Protein AF-A0A378C4H7-F1 (afdb_monomer)

Mean predicted aligned error: 3.62 Å

Sequence (59 aa):
MLRYELTPNNAGFILWGDSEALNELHELIHYIVDESPLIKVKDGFMLSLAYDIRKSTGR

Secondary structure (DSSP, 8-state):
--EEEEPGGG--EEEE--HHHHHHHHHHHHHHHHH-TT---TTSHHHHHHHHHHHHHT-

InterPro domains:
  IPR054199 Protein of unknown function DUF6904 [PF21845] (2-56)

Nearest PDB structures (foldseek):
  4arv-assembly2_B  TM=3.249E-01  e=4.939E+00  Yersinia kristensenii

Organism: Klebsiella pneumoniae (NCBI:txid573)

Structure (mmCIF, N/CA/C/O backbone):
data_AF-A0A378C4H7-F1
#
_entry.id   AF-A0A378C4H7-F1
#
loop_
_atom_site.group_PDB
_atom_site.id
_atom_site.type_symbol
_atom_site.label_atom_id
_atom_site.label_alt_id
_atom_site.label_comp_id
_atom_site.label_asym_id
_atom_site.label_entity_id
_atom_site.label_seq_id
_atom_site.pdbx_PDB_ins_code
_atom_site.Cartn_x
_atom_site.Cartn_y
_atom_site.Cartn_z
_atom_site.occupancy
_atom_site.B_iso_or_equiv
_atom_site.auth_seq_id
_atom_site.auth_comp_id
_atom_site.auth_asym_id
_atom_site.auth_atom_id
_atom_site.pdbx_PDB_model_num
ATOM 1 N N . MET A 1 1 ? 12.647 7.191 0.728 1.00 85.12 1 MET A N 1
ATOM 2 C CA . MET A 1 1 ? 11.694 8.220 0.216 1.00 85.12 1 MET A CA 1
ATOM 3 C C . MET A 1 1 ? 10.746 7.609 -0.803 1.00 85.12 1 MET A C 1
ATOM 5 O O . MET A 1 1 ? 11.204 7.104 -1.825 1.00 85.12 1 MET A O 1
ATOM 9 N N . LEU A 1 2 ? 9.444 7.675 -0.522 1.00 93.25 2 LEU A N 1
ATOM 10 C CA . LEU A 1 2 ? 8.388 7.111 -1.360 1.00 93.25 2 LEU A CA 1
ATOM 11 C C . LEU A 1 2 ? 8.190 7.917 -2.654 1.00 93.25 2 LEU A C 1
ATOM 13 O O . LEU A 1 2 ? 8.199 9.149 -2.631 1.00 93.25 2 LEU A O 1
ATOM 17 N N . ARG A 1 3 ? 8.010 7.227 -3.781 1.00 95.44 3 ARG A N 1
ATOM 18 C CA . ARG A 1 3 ? 7.750 7.808 -5.104 1.00 95.44 3 ARG A CA 1
ATOM 19 C C . ARG A 1 3 ? 6.552 7.129 -5.757 1.00 95.44 3 ARG A C 1
ATOM 21 O O . ARG A 1 3 ? 6.268 5.967 -5.472 1.00 95.44 3 ARG A O 1
ATOM 28 N N . TYR A 1 4 ? 5.879 7.858 -6.643 1.00 95.00 4 TYR A N 1
ATOM 29 C CA . TYR A 1 4 ? 4.794 7.319 -7.451 1.00 95.00 4 TYR A CA 1
ATOM 30 C C . TYR A 1 4 ? 4.805 7.895 -8.870 1.00 95.00 4 TYR A C 1
ATOM 32 O O . TYR A 1 4 ? 5.287 9.006 -9.095 1.00 95.00 4 TYR A O 1
ATOM 40 N N . GLU A 1 5 ? 4.235 7.145 -9.807 1.00 96.19 5 GLU A N 1
ATOM 41 C CA . GLU A 1 5 ? 4.000 7.562 -11.189 1.00 96.19 5 GLU A CA 1
ATOM 42 C C . GLU A 1 5 ? 2.678 6.977 -11.687 1.00 96.19 5 GLU A C 1
ATOM 44 O O . GLU A 1 5 ? 2.342 5.831 -11.389 1.00 96.19 5 GLU A O 1
ATOM 49 N N . LEU A 1 6 ? 1.911 7.762 -12.443 1.00 96.06 6 LEU A N 1
ATOM 50 C CA . LEU A 1 6 ? 0.699 7.274 -13.094 1.00 96.06 6 LEU A CA 1
ATOM 51 C C . LEU A 1 6 ? 1.065 6.542 -14.380 1.00 96.06 6 LEU A C 1
ATOM 53 O O . LEU A 1 6 ? 1.831 7.042 -15.200 1.00 96.06 6 LEU A O 1
ATOM 57 N N . THR A 1 7 ? 0.476 5.371 -14.579 1.00 95.69 7 THR A N 1
ATOM 58 C CA . THR A 1 7 ? 0.677 4.618 -15.819 1.00 95.69 7 THR A CA 1
ATOM 59 C C . THR A 1 7 ? -0.133 5.230 -16.972 1.00 95.69 7 THR A C 1
ATOM 61 O O . THR A 1 7 ? -1.192 5.827 -16.737 1.00 95.69 7 THR A O 1
ATOM 64 N N . PRO A 1 8 ? 0.319 5.086 -18.233 1.00 96.00 8 PRO A N 1
ATOM 65 C CA . PRO A 1 8 ? -0.434 5.555 -19.392 1.00 96.00 8 PRO A CA 1
ATOM 66 C C . PRO A 1 8 ? -1.858 4.988 -19.441 1.00 96.00 8 PRO A C 1
ATOM 68 O O . PRO A 1 8 ? -2.126 3.885 -18.965 1.00 96.00 8 PRO A O 1
ATOM 71 N N . ASN A 1 9 ? -2.774 5.727 -20.073 1.00 94.31 9 ASN A N 1
ATOM 72 C CA . ASN A 1 9 ? -4.173 5.322 -20.267 1.00 94.31 9 ASN A CA 1
ATOM 73 C C . ASN A 1 9 ? -4.952 5.037 -18.965 1.00 94.31 9 ASN A C 1
ATOM 75 O O . ASN A 1 9 ? -5.923 4.285 -18.993 1.00 94.31 9 ASN A O 1
ATOM 79 N N . ASN A 1 10 ? -4.551 5.636 -17.836 1.00 90.25 10 ASN A N 1
ATOM 80 C CA . ASN A 1 10 ? -5.177 5.439 -16.521 1.00 90.25 10 ASN A CA 1
ATOM 81 C C . ASN A 1 10 ? -5.209 3.966 -16.070 1.00 90.25 10 ASN A C 1
ATOM 83 O O . ASN A 1 10 ? -6.128 3.554 -15.365 1.00 90.25 10 ASN A O 1
ATOM 87 N N . ALA A 1 11 ? -4.210 3.167 -16.456 1.00 93.62 11 ALA A N 1
ATOM 88 C CA . ALA A 1 11 ? -4.141 1.747 -16.104 1.00 93.62 11 ALA A CA 1
ATOM 89 C C . ALA A 1 11 ? -3.754 1.482 -14.630 1.00 93.62 11 ALA A C 1
ATOM 91 O O . ALA A 1 11 ? -3.645 0.329 -14.219 1.00 93.62 11 ALA A O 1
ATOM 92 N N . GLY A 1 12 ? -3.564 2.534 -13.827 1.00 91.44 12 GLY A N 1
ATOM 93 C CA . GLY A 1 12 ? -3.137 2.459 -12.432 1.00 91.44 12 GLY A CA 1
ATOM 94 C C . GLY A 1 12 ? -1.924 3.342 -12.156 1.00 91.44 12 GLY A C 1
ATOM 95 O O . GLY A 1 12 ? -1.659 4.309 -12.878 1.00 91.44 12 GLY A O 1
ATOM 96 N N . PHE A 1 13 ? -1.172 2.992 -11.118 1.00 93.12 13 PHE A N 1
ATOM 97 C CA . PHE A 1 13 ? 0.021 3.713 -10.691 1.00 93.12 13 PHE A CA 1
ATOM 98 C C . PHE A 1 13 ? 1.140 2.741 -10.315 1.00 93.12 13 PHE A C 1
ATOM 100 O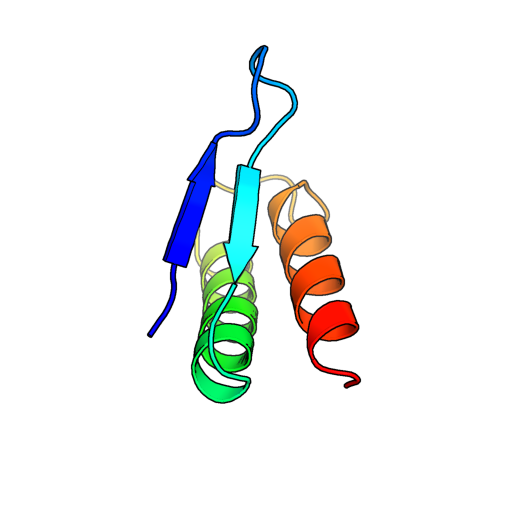 O . PHE A 1 13 ? 0.892 1.611 -9.899 1.00 93.12 13 PHE A O 1
ATOM 107 N N . ILE A 1 14 ? 2.376 3.199 -10.466 1.00 93.56 14 ILE A N 1
ATOM 108 C CA . ILE A 1 14 ? 3.575 2.547 -9.951 1.00 93.56 14 ILE A CA 1
ATOM 109 C C . ILE A 1 14 ? 3.942 3.273 -8.663 1.00 93.56 14 ILE A C 1
ATOM 111 O O . ILE A 1 14 ? 3.933 4.502 -8.624 1.00 93.56 14 ILE A O 1
ATOM 115 N N . LEU A 1 15 ? 4.263 2.522 -7.615 1.00 94.12 15 LEU A N 1
ATOM 116 C CA . LEU A 1 15 ? 4.694 3.049 -6.327 1.00 94.12 15 LEU A CA 1
ATOM 117 C C . LEU A 1 15 ? 5.959 2.313 -5.884 1.00 94.12 15 LEU A C 1
ATOM 119 O O . LEU A 1 15 ? 6.010 1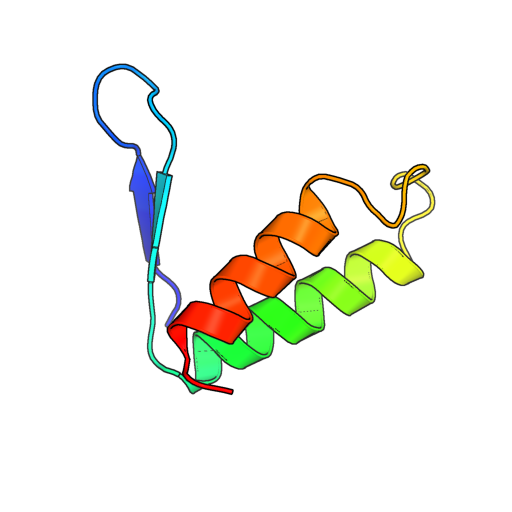.086 -5.943 1.00 94.12 15 LEU A O 1
ATOM 123 N N . TRP A 1 16 ? 6.997 3.056 -5.501 1.00 94.69 16 TRP A N 1
ATOM 124 C CA . TRP A 1 16 ? 8.297 2.480 -5.153 1.00 94.69 16 TRP A CA 1
ATOM 125 C C . TRP A 1 16 ? 9.078 3.352 -4.170 1.00 94.69 16 TRP A C 1
ATOM 127 O O . TRP A 1 16 ? 8.829 4.547 -4.013 1.00 94.69 16 TRP A O 1
ATOM 137 N N . GLY A 1 17 ? 10.056 2.744 -3.512 1.00 93.88 17 GLY A N 1
ATOM 138 C CA . GLY A 1 17 ? 10.914 3.379 -2.523 1.00 93.88 17 GLY A CA 1
ATOM 139 C C . GLY A 1 17 ? 11.974 2.400 -2.031 1.00 93.88 17 GLY A C 1
ATOM 140 O O . GLY A 1 17 ? 12.050 1.266 -2.503 1.00 93.88 17 GLY A O 1
ATOM 141 N N . ASP A 1 18 ? 12.797 2.848 -1.090 1.00 94.44 18 ASP A N 1
ATOM 142 C CA . ASP A 1 18 ? 13.622 1.943 -0.288 1.00 94.44 18 ASP A CA 1
ATOM 143 C C . ASP A 1 18 ? 12.742 1.040 0.600 1.00 94.44 18 ASP A C 1
ATOM 145 O O . ASP A 1 18 ? 11.560 1.311 0.828 1.00 94.44 18 ASP A O 1
ATOM 149 N N . SER A 1 19 ? 13.315 -0.065 1.086 1.00 92.12 19 SER A N 1
ATOM 150 C CA . SER A 1 19 ? 12.575 -1.053 1.880 1.00 92.12 19 SER A CA 1
ATOM 151 C C . SER A 1 19 ? 11.989 -0.473 3.168 1.00 92.12 19 SER A C 1
ATOM 153 O O . SER A 1 19 ? 10.962 -0.957 3.632 1.00 92.12 19 SER A O 1
ATOM 155 N N . GLU A 1 20 ? 12.631 0.545 3.744 1.00 93.56 20 GLU A N 1
ATOM 156 C CA . GLU A 1 20 ? 12.151 1.235 4.944 1.00 93.56 20 GLU A CA 1
ATOM 157 C C . GLU A 1 20 ? 10.876 2.028 4.639 1.00 93.56 20 GLU A C 1
ATOM 159 O O . GLU A 1 20 ? 9.850 1.778 5.264 1.0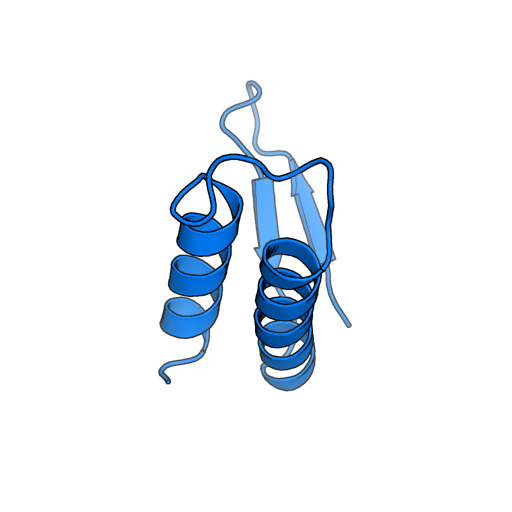0 93.56 20 GLU A O 1
ATOM 164 N N . ALA A 1 21 ? 10.877 2.863 3.595 1.00 94.69 21 ALA A N 1
ATOM 165 C CA . ALA A 1 21 ? 9.694 3.617 3.179 1.00 94.69 21 ALA A CA 1
ATOM 166 C C . ALA A 1 21 ? 8.517 2.713 2.777 1.00 94.69 21 ALA A C 1
ATOM 168 O O . ALA A 1 21 ? 7.359 3.053 3.018 1.00 94.69 21 ALA A O 1
ATOM 169 N N . LEU A 1 22 ? 8.788 1.561 2.156 1.00 94.44 22 LEU A N 1
ATOM 170 C CA . LEU A 1 22 ? 7.743 0.586 1.834 1.00 94.44 22 LEU A CA 1
ATOM 171 C C . LEU A 1 22 ? 7.189 -0.096 3.095 1.00 94.44 22 LEU A C 1
ATOM 173 O O . LEU A 1 22 ? 5.983 -0.322 3.183 1.00 94.44 22 LEU A O 1
ATOM 177 N N . ASN A 1 23 ? 8.034 -0.375 4.090 1.00 94.19 23 ASN A N 1
ATOM 178 C CA . ASN A 1 23 ? 7.592 -0.916 5.375 1.00 94.19 23 ASN A CA 1
ATOM 179 C C . ASN A 1 23 ? 6.736 0.096 6.154 1.00 94.19 23 ASN A C 1
ATOM 181 O O . ASN A 1 23 ? 5.663 -0.257 6.635 1.00 94.19 23 ASN A O 1
ATOM 185 N N . GLU A 1 24 ? 7.163 1.359 6.215 1.00 94.94 24 GLU A N 1
ATOM 186 C CA . GLU A 1 24 ? 6.387 2.445 6.826 1.00 94.94 24 GLU A CA 1
ATOM 187 C C . GLU A 1 24 ? 5.016 2.609 6.158 1.00 94.94 24 GLU A C 1
ATOM 189 O O . GLU A 1 24 ? 4.004 2.761 6.841 1.00 94.94 24 GLU A O 1
ATOM 194 N N . LEU A 1 25 ? 4.949 2.531 4.823 1.00 95.12 25 LEU A N 1
ATOM 195 C CA . LEU A 1 25 ? 3.677 2.613 4.108 1.00 95.12 25 LEU A CA 1
ATOM 196 C C . LEU A 1 25 ? 2.758 1.429 4.431 1.00 95.12 25 LEU A C 1
ATOM 198 O O . LEU A 1 25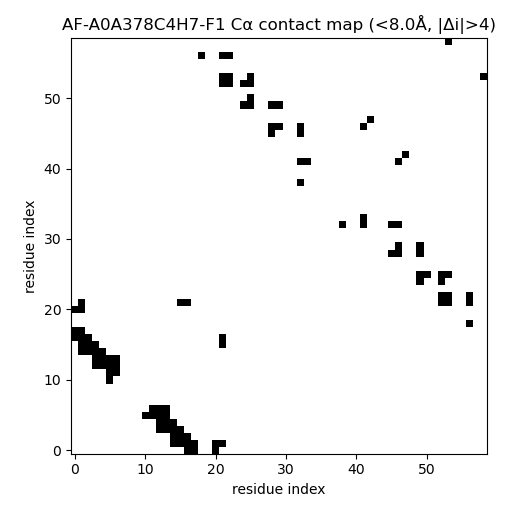 ? 1.558 1.623 4.618 1.00 95.12 25 LEU A O 1
ATOM 202 N N . HIS A 1 26 ? 3.304 0.214 4.500 1.00 95.12 26 HIS A N 1
ATOM 203 C CA . HIS A 1 26 ? 2.545 -0.969 4.902 1.00 95.12 26 HIS A CA 1
ATOM 204 C C . HIS A 1 26 ? 1.924 -0.788 6.297 1.00 95.12 26 HIS A C 1
ATOM 206 O O . HIS A 1 26 ? 0.726 -1.011 6.476 1.00 95.12 26 HIS A O 1
ATOM 212 N N . GLU A 1 27 ? 2.713 -0.337 7.274 1.00 95.69 27 GLU A N 1
ATOM 213 C CA . GLU A 1 27 ? 2.240 -0.071 8.639 1.00 95.69 27 GLU A CA 1
ATOM 214 C C . GLU A 1 27 ? 1.194 1.050 8.680 1.00 95.69 27 GLU A C 1
ATOM 216 O O . GLU A 1 27 ? 0.158 0.907 9.333 1.00 95.69 27 GLU A O 1
ATOM 221 N N . LEU A 1 28 ? 1.410 2.128 7.923 1.00 95.75 28 LEU A N 1
ATOM 222 C CA . LEU A 1 28 ? 0.464 3.235 7.816 1.00 95.75 28 LEU A CA 1
ATOM 223 C C . LEU A 1 28 ? -0.887 2.785 7.249 1.00 95.75 28 LEU A C 1
ATOM 225 O O . LEU A 1 28 ? -1.929 3.216 7.741 1.00 95.75 28 LEU A O 1
ATOM 229 N N . ILE A 1 29 ? -0.896 1.920 6.231 1.00 94.94 29 ILE A N 1
ATOM 230 C CA . ILE A 1 29 ? -2.142 1.394 5.661 1.00 94.94 29 ILE A CA 1
ATOM 231 C C . ILE A 1 29 ? -2.915 0.594 6.710 1.00 94.94 29 ILE A C 1
ATOM 233 O O . ILE A 1 29 ? -4.119 0.805 6.851 1.00 94.94 29 ILE A O 1
ATOM 237 N N . HIS A 1 30 ? -2.242 -0.280 7.463 1.00 94.81 30 HIS A N 1
ATOM 238 C CA . HIS A 1 30 ? -2.880 -1.028 8.547 1.00 94.81 30 HIS A CA 1
ATOM 239 C C . HIS A 1 30 ? -3.469 -0.097 9.609 1.00 94.81 30 HIS A C 1
ATOM 241 O O . HIS A 1 30 ? -4.645 -0.226 9.944 1.00 94.81 30 HIS A O 1
ATOM 247 N N . TYR A 1 31 ? -2.698 0.899 10.050 1.00 95.81 31 TYR A N 1
ATOM 248 C CA . TYR A 1 31 ? -3.173 1.909 10.992 1.00 95.81 31 TYR A CA 1
ATOM 249 C C . TYR A 1 31 ? -4.427 2.638 10.482 1.00 95.81 31 TYR A C 1
ATOM 251 O O . TYR A 1 31 ? -5.419 2.756 11.198 1.00 95.81 31 TYR A O 1
ATOM 259 N N . ILE A 1 32 ? -4.428 3.083 9.221 1.00 94.38 32 ILE A N 1
ATOM 260 C CA . ILE A 1 32 ? -5.580 3.764 8.616 1.00 94.38 32 ILE A CA 1
ATOM 261 C C . ILE A 1 32 ? -6.795 2.832 8.527 1.00 94.38 32 ILE A C 1
ATOM 263 O O . ILE A 1 32 ? -7.910 3.270 8.803 1.00 94.38 32 ILE A O 1
ATOM 267 N N . VAL A 1 33 ? -6.615 1.570 8.129 1.00 93.38 33 VAL A N 1
ATOM 268 C CA . VAL A 1 33 ? -7.712 0.590 8.041 1.00 93.38 33 VAL A CA 1
ATOM 269 C C . VAL A 1 33 ? -8.343 0.330 9.407 1.00 93.38 33 VAL A C 1
ATOM 271 O O . VAL A 1 33 ? -9.565 0.187 9.493 1.00 93.38 33 VAL A O 1
ATOM 274 N N . ASP A 1 34 ? -7.535 0.278 10.463 1.00 93.25 34 ASP A N 1
ATOM 275 C CA . ASP A 1 34 ? -8.025 -0.008 11.806 1.00 93.25 34 ASP A CA 1
ATOM 276 C C . ASP A 1 34 ? -8.729 1.185 12.452 1.00 93.25 34 ASP A C 1
ATOM 2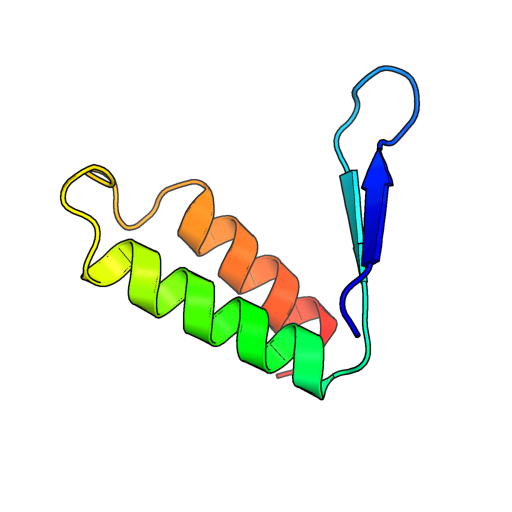78 O O . ASP A 1 34 ? -9.804 1.002 13.031 1.00 93.25 34 ASP A O 1
ATOM 282 N N . GLU A 1 35 ? -8.178 2.389 12.288 1.00 95.06 35 GLU A N 1
ATOM 283 C CA . GLU A 1 35 ? -8.641 3.592 12.988 1.00 95.06 35 GLU A CA 1
ATOM 284 C C . GLU A 1 35 ? -9.650 4.434 12.191 1.00 95.06 35 GLU A C 1
ATOM 286 O O . GLU A 1 35 ? -10.382 5.243 12.765 1.00 95.06 35 GLU A O 1
ATOM 291 N N . SER A 1 36 ? -9.711 4.295 10.862 1.00 91.75 36 SER A N 1
ATOM 292 C CA . SER A 1 36 ? -10.551 5.175 10.044 1.00 91.75 36 SER A CA 1
ATOM 293 C C . SER A 1 36 ? -12.039 4.821 10.151 1.00 91.75 36 SER A C 1
ATOM 295 O O . SER A 1 36 ? -12.455 3.755 9.691 1.00 91.75 36 SER A O 1
ATOM 297 N N . PRO A 1 37 ? -12.906 5.749 10.603 1.00 91.94 37 PRO A N 1
ATOM 298 C CA . PRO A 1 37 ? -14.354 5.524 10.636 1.00 91.94 37 PRO A CA 1
ATOM 299 C C . PRO A 1 37 ? -14.986 5.502 9.233 1.00 91.94 37 PRO A C 1
ATOM 301 O O . PRO A 1 37 ? -16.163 5.171 9.077 1.00 91.94 37 PRO A O 1
ATOM 304 N N . LEU A 1 38 ? -14.226 5.888 8.202 1.00 92.12 38 LEU A N 1
ATOM 305 C CA . LEU A 1 38 ? -14.677 5.923 6.811 1.00 92.12 38 LEU A CA 1
ATOM 306 C C . LEU A 1 38 ? -14.457 4.584 6.097 1.00 92.12 38 LEU A C 1
ATOM 308 O O . LEU A 1 38 ? -15.171 4.274 5.140 1.00 92.12 38 LEU A O 1
ATOM 312 N N . ILE A 1 39 ? -13.500 3.775 6.560 1.00 88.44 39 ILE A N 1
ATOM 313 C CA . ILE A 1 39 ? -13.208 2.461 5.986 1.00 88.44 39 ILE A CA 1
ATOM 314 C C . ILE A 1 39 ? -14.141 1.436 6.629 1.00 88.44 39 ILE A C 1
ATOM 316 O O . ILE A 1 39 ? -13.888 0.895 7.699 1.00 88.44 39 ILE A O 1
ATOM 320 N N . LYS A 1 40 ? -15.262 1.172 5.954 1.00 86.00 40 LYS A N 1
ATOM 321 C CA . LYS A 1 40 ? -16.265 0.196 6.416 1.00 86.00 40 LYS A CA 1
ATOM 322 C C . LYS A 1 40 ? -15.918 -1.246 6.049 1.00 86.00 40 LYS A C 1
ATOM 324 O O . LYS A 1 40 ? -16.349 -2.169 6.730 1.00 86.00 40 LYS A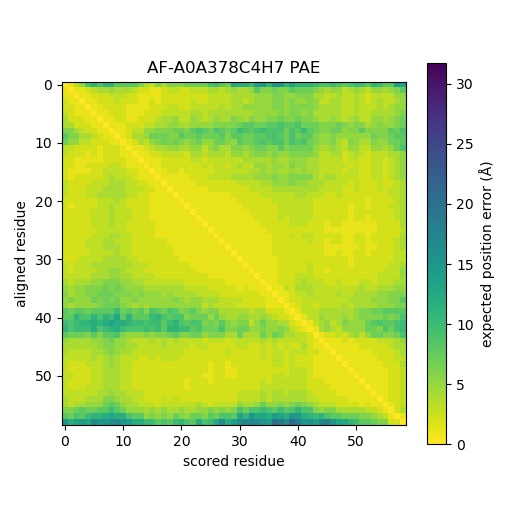 O 1
ATOM 329 N N . VAL A 1 41 ? -15.167 -1.436 4.963 1.00 87.12 41 VAL A N 1
ATOM 330 C CA . VAL A 1 41 ? -14.716 -2.751 4.488 1.00 87.12 41 VAL A CA 1
ATOM 331 C C . VAL A 1 41 ? -13.237 -2.873 4.809 1.00 87.12 41 VAL A C 1
ATOM 333 O O . VAL A 1 41 ? -12.402 -2.325 4.090 1.00 87.12 41 VAL A O 1
ATOM 336 N N . LYS A 1 42 ? -12.930 -3.564 5.909 1.00 76.19 42 LYS A N 1
ATOM 337 C CA . LYS A 1 42 ? -11.550 -3.727 6.374 1.00 76.19 42 LYS A CA 1
ATOM 338 C C . LYS A 1 42 ? -10.719 -4.546 5.382 1.00 76.19 42 LYS A C 1
ATOM 340 O O . LYS A 1 42 ? -9.649 -4.097 5.000 1.00 76.19 42 LYS A O 1
ATOM 345 N N . ASP A 1 43 ? -11.289 -5.603 4.806 1.00 81.62 43 ASP A N 1
ATOM 346 C CA . ASP A 1 43 ? -10.657 -6.452 3.775 1.00 81.62 43 ASP A CA 1
ATOM 347 C C . ASP A 1 43 ? -10.752 -5.885 2.345 1.00 81.62 43 ASP A C 1
ATOM 349 O O . ASP A 1 43 ? -10.830 -6.617 1.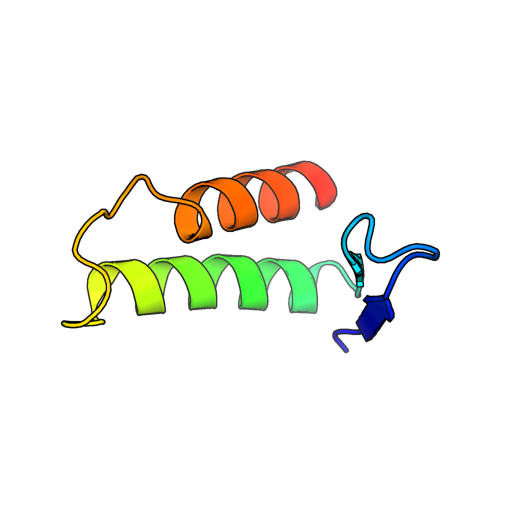360 1.00 81.62 43 ASP A O 1
ATOM 353 N N . GLY A 1 44 ? -10.809 -4.559 2.220 1.00 86.81 44 GLY A N 1
ATOM 354 C CA . GLY A 1 44 ? -10.982 -3.872 0.944 1.00 86.81 44 GLY A CA 1
ATOM 355 C C . GLY A 1 44 ? -9.676 -3.615 0.187 1.00 86.81 44 GLY A C 1
ATOM 356 O O . GLY A 1 44 ? -8.614 -4.172 0.472 1.00 86.81 44 GLY A O 1
ATOM 357 N N . PHE A 1 45 ? -9.756 -2.685 -0.768 1.00 88.06 45 PHE A N 1
ATOM 358 C CA . PHE A 1 45 ? -8.621 -2.229 -1.581 1.00 88.06 45 PHE A CA 1
ATOM 359 C C . PHE A 1 45 ? -7.381 -1.875 -0.744 1.00 88.06 45 PHE A C 1
ATOM 361 O O . PHE A 1 45 ? -6.271 -2.228 -1.124 1.00 88.06 45 PHE A O 1
ATOM 368 N N .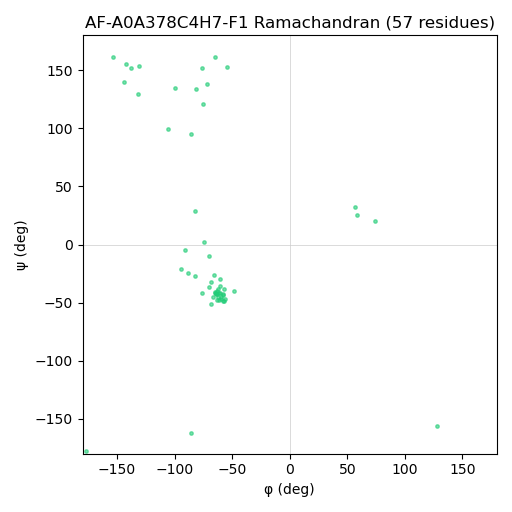 MET A 1 46 ? -7.569 -1.227 0.411 1.00 90.69 46 MET A N 1
ATOM 369 C CA . MET A 1 46 ? -6.459 -0.816 1.274 1.00 90.69 46 MET A CA 1
ATOM 370 C C . MET A 1 46 ? -5.643 -2.012 1.785 1.00 90.69 46 MET A C 1
ATOM 372 O O . MET A 1 46 ? -4.426 -2.012 1.638 1.00 90.69 46 MET A O 1
ATOM 376 N N . LEU A 1 47 ? -6.279 -3.069 2.306 1.00 90.94 47 LEU A N 1
ATOM 377 C CA . LEU A 1 47 ? -5.538 -4.264 2.737 1.00 90.94 47 LEU A CA 1
ATOM 378 C C . LEU A 1 47 ? -4.919 -5.030 1.562 1.00 90.94 47 LEU A C 1
ATOM 380 O O . LEU A 1 47 ? -3.825 -5.573 1.703 1.00 90.94 47 LEU A O 1
ATOM 384 N N . SER A 1 48 ? -5.564 -5.023 0.392 1.00 92.50 48 SER A N 1
ATOM 385 C CA . SER A 1 48 ? -4.960 -5.589 -0.825 1.00 92.50 48 SER A CA 1
ATOM 386 C C . SER A 1 48 ? -3.671 -4.846 -1.205 1.00 92.50 48 SER A C 1
ATOM 388 O O . SER A 1 48 ? -2.658 -5.475 -1.500 1.00 92.50 48 SER A O 1
ATOM 390 N N . LEU A 1 49 ? -3.669 -3.513 -1.098 1.00 92.31 49 LEU A N 1
ATOM 391 C CA . LEU A 1 49 ? -2.483 -2.689 -1.330 1.00 92.31 49 LEU A CA 1
ATOM 392 C C . LEU A 1 49 ? -1.372 -2.966 -0.303 1.00 92.31 49 LEU A C 1
ATOM 394 O O . LEU A 1 49 ? -0.209 -3.077 -0.687 1.00 92.31 49 LEU A O 1
ATOM 398 N N . ALA A 1 50 ? -1.709 -3.120 0.983 1.00 93.62 50 ALA A N 1
ATOM 399 C CA . ALA A 1 50 ? -0.732 -3.510 2.004 1.00 93.62 50 ALA A CA 1
ATOM 400 C C . ALA A 1 50 ? -0.063 -4.849 1.651 1.00 93.62 50 ALA A C 1
ATOM 402 O O . ALA A 1 50 ? 1.161 -4.970 1.716 1.00 93.62 50 ALA A O 1
ATOM 403 N N . TYR A 1 51 ? -0.844 -5.834 1.200 1.00 93.44 51 TYR A N 1
ATOM 404 C CA . TYR A 1 51 ? -0.310 -7.127 0.778 1.00 93.44 51 TYR A CA 1
ATOM 405 C C . TYR A 1 51 ? 0.685 -7.004 -0.388 1.00 93.44 51 TYR A C 1
ATOM 407 O O . TYR A 1 51 ? 1.775 -7.582 -0.331 1.00 93.44 51 TYR A O 1
ATOM 415 N N . ASP A 1 52 ? 0.355 -6.216 -1.414 1.00 93.31 52 ASP A N 1
ATOM 416 C CA . ASP A 1 52 ? 1.235 -5.999 -2.568 1.00 93.31 52 ASP A CA 1
ATOM 417 C C . ASP A 1 52 ? 2.553 -5.315 -2.170 1.00 93.31 52 ASP A C 1
ATOM 419 O O . ASP A 1 52 ? 3.632 -5.720 -2.618 1.00 93.31 52 ASP A O 1
ATOM 423 N N . ILE A 1 53 ? 2.493 -4.336 -1.262 1.00 93.75 53 ILE A N 1
ATOM 424 C CA . ILE A 1 53 ? 3.681 -3.665 -0.719 1.00 93.75 53 ILE A CA 1
ATOM 425 C C . ILE A 1 53 ? 4.550 -4.656 0.054 1.00 93.75 53 ILE A C 1
ATOM 427 O O . ILE A 1 53 ? 5.755 -4.741 -0.194 1.00 93.75 53 ILE A O 1
ATOM 431 N N . ARG A 1 54 ? 3.957 -5.456 0.943 1.00 92.44 54 ARG A N 1
ATOM 432 C CA . ARG A 1 54 ? 4.692 -6.461 1.719 1.00 92.44 54 ARG A CA 1
ATOM 433 C C . ARG A 1 54 ? 5.417 -7.448 0.804 1.00 92.44 54 ARG A C 1
ATOM 435 O O . ARG A 1 54 ? 6.633 -7.623 0.926 1.00 92.44 54 ARG A O 1
ATOM 442 N N . LYS A 1 55 ? 4.705 -7.982 -0.190 1.00 91.75 55 LYS A N 1
ATOM 443 C CA . LYS A 1 55 ? 5.260 -8.879 -1.210 1.00 91.75 55 LYS A CA 1
ATOM 444 C C . LYS A 1 55 ? 6.432 -8.249 -1.969 1.00 91.75 55 LYS A C 1
ATOM 446 O O . LYS A 1 55 ? 7.407 -8.943 -2.250 1.00 91.75 55 LYS A O 1
ATOM 451 N N . SER A 1 56 ? 6.372 -6.949 -2.266 1.00 88.19 56 SER A N 1
ATOM 452 C CA . SER A 1 56 ? 7.452 -6.232 -2.962 1.00 88.19 56 SER A CA 1
ATOM 453 C C . SER A 1 56 ? 8.754 -6.131 -2.151 1.00 88.19 56 SER A C 1
ATOM 455 O O . SER A 1 56 ? 9.834 -6.064 -2.733 1.00 88.19 56 SER A O 1
ATOM 457 N N . THR A 1 57 ? 8.670 -6.180 -0.816 1.00 82.75 57 THR A N 1
ATOM 458 C CA . THR A 1 57 ? 9.837 -6.105 0.086 1.00 82.75 57 THR A CA 1
ATOM 459 C C . THR A 1 57 ? 10.438 -7.468 0.444 1.00 82.75 57 THR A C 1
ATOM 461 O O . THR A 1 57 ? 11.475 -7.527 1.104 1.00 82.75 57 THR A O 1
ATOM 464 N N . GLY A 1 58 ? 9.813 -8.567 0.005 1.00 74.56 58 GLY A N 1
ATOM 465 C CA . GLY A 1 58 ? 10.273 -9.933 0.275 1.00 74.56 58 GLY A CA 1
ATOM 466 C C . GLY A 1 58 ? 10.033 -10.432 1.709 1.00 74.56 58 GLY A C 1
ATOM 467 O O . GLY A 1 58 ? 10.708 -11.372 2.128 1.00 74.56 58 GLY A O 1
ATOM 468 N N . ARG A 1 59 ? 9.108 -9.814 2.461 1.00 59.84 59 ARG A N 1
ATOM 469 C CA . ARG A 1 59 ? 8.721 -10.173 3.844 1.00 59.84 59 ARG A CA 1
ATOM 470 C C . ARG A 1 59 ? 7.305 -10.742 3.950 1.00 59.84 59 ARG A C 1
ATOM 472 O O . ARG A 1 59 ? 6.483 -10.484 3.053 1.00 59.84 59 ARG A O 1
#

Radius of gyration: 12.29 Å; Cα contacts (8 Å, |Δi|>4): 54; chains: 1; bounding 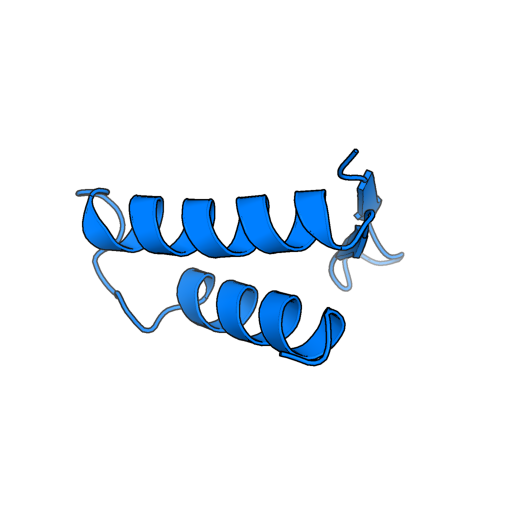box: 30×18×33 Å

Foldseek 3Di:
DKDKDQDPPRPGIDIDDPLVVLVVLLVVLLVCLVPPPPNPDSVDPSVVVSVVSVVVNVD

pLDDT: mean 91.42, std 6.11, range [59.84, 96.19]

Solvent-accessible surface area (backbone atoms only — not comparable to full-atom values): 3527 Å² total; per-residue (Å²): 102,74,46,74,46,74,42,75,93,75,76,47,69,50,75,52,54,48,67,64,44,45,49,53,49,34,53,49,45,54,52,47,46,73,69,36,90,81,51,82,60,63,88,32,71,64,48,53,50,30,51,54,45,38,57,74,68,77,102